Protein AF-A0A0G1CFC8-F1 (afdb_monomer_lite)

Sequence (149 aa):
MGTLTRYTQVHLSTMSNRHLSRSIVLQTLFEWDTNHEDGNGDSDAPDVILTRNIEEFATDTKDKPFMKRLLDGVITKQSDLDAVISKAAPEWPIDKIARVDRNILRLGLYELLFSELLVAYTKSLVNPGRMKYLQRAKKPAHSLSYRMS

Radius of gyration: 21.56 Å; chains: 1; bounding box: 64×56×40 Å

pLDDT: mean 76.16, std 20.79, range [36.19, 97.12]

Foldseek 3Di:
DPPVVVVVVVVVVVVVLVVVLVVLLLVLQLQQVVCVVVVPPPRDDSVVSSVVSCVVRPVPDPCVVVSVCLNCQLVVCVVVQLVVVCVVPVVQHLVNPDSSVSSVSSSVVSCVVPPPVVVVVVVCVVPVVCPVPVVVVPDPPPDDDPDDD

Structure (mmCIF, N/CA/C/O backbone):
data_AF-A0A0G1CFC8-F1
#
_entry.id   AF-A0A0G1CFC8-F1
#
loop_
_atom_site.group_PDB
_atom_site.id
_atom_site.type_symbol
_atom_site.label_atom_id
_atom_site.label_alt_id
_atom_site.label_comp_id
_atom_site.label_asym_id
_atom_site.label_entity_id
_atom_site.label_seq_id
_atom_site.pdbx_PDB_ins_code
_atom_site.Cartn_x
_atom_site.Cartn_y
_atom_site.Cartn_z
_atom_site.occupancy
_atom_site.B_iso_or_equiv
_atom_site.auth_seq_id
_atom_site.auth_comp_id
_atom_site.auth_asym_id
_atom_site.auth_atom_id
_atom_site.pdbx_PDB_model_num
ATOM 1 N N . MET A 1 1 ? -29.047 30.808 9.204 1.00 44.75 1 MET A N 1
ATOM 2 C CA . MET A 1 1 ? -27.653 31.044 8.761 1.00 44.75 1 MET A CA 1
ATOM 3 C C . MET A 1 1 ? -26.698 30.086 9.495 1.00 44.75 1 MET A C 1
ATOM 5 O O . MET A 1 1 ? -25.817 30.531 10.208 1.00 44.75 1 MET A O 1
ATOM 9 N N . GLY A 1 2 ? -26.911 28.763 9.391 1.00 49.00 2 GLY A N 1
ATOM 10 C CA . GLY A 1 2 ? -26.202 27.762 10.223 1.00 49.00 2 GLY A CA 1
ATOM 11 C C . GLY A 1 2 ? -26.036 26.370 9.595 1.00 49.00 2 GLY A C 1
ATOM 12 O O . GLY A 1 2 ? -25.546 25.451 10.242 1.00 49.00 2 GLY A O 1
ATOM 13 N N . THR A 1 3 ? -26.433 26.194 8.334 1.00 39.28 3 THR A N 1
ATOM 14 C CA . THR A 1 3 ? -26.341 24.918 7.602 1.00 39.28 3 THR A CA 1
ATOM 15 C C . THR A 1 3 ? -25.088 24.816 6.731 1.00 39.28 3 THR A C 1
ATOM 17 O O . THR A 1 3 ? -24.583 23.716 6.528 1.00 39.28 3 THR A O 1
ATOM 20 N N . LEU A 1 4 ? -24.532 25.946 6.278 1.00 37.28 4 LEU A N 1
ATOM 21 C CA . LEU A 1 4 ? -23.327 25.965 5.438 1.00 37.28 4 LEU A CA 1
ATOM 22 C C . LEU A 1 4 ? -22.055 25.598 6.218 1.00 37.28 4 LEU A C 1
ATOM 24 O O . LEU A 1 4 ? -21.170 24.963 5.658 1.00 37.28 4 LEU A O 1
ATOM 28 N N . THR A 1 5 ? -21.993 25.910 7.516 1.00 46.16 5 THR A N 1
ATOM 29 C CA . THR A 1 5 ? -20.820 25.632 8.361 1.00 46.16 5 THR A CA 1
ATOM 30 C C . THR A 1 5 ? -20.666 24.145 8.687 1.00 46.16 5 THR A C 1
ATOM 32 O O . THR A 1 5 ? -19.553 23.633 8.715 1.00 46.16 5 THR A O 1
ATOM 35 N N . ARG A 1 6 ? -21.769 23.407 8.883 1.00 46.12 6 ARG A N 1
ATOM 36 C CA . ARG A 1 6 ? -21.695 21.967 9.195 1.00 46.12 6 ARG A CA 1
ATOM 37 C C . ARG A 1 6 ? -21.265 21.126 7.992 1.00 46.12 6 ARG A C 1
ATOM 39 O O . ARG A 1 6 ? -20.549 20.148 8.170 1.00 46.12 6 ARG A O 1
ATOM 46 N N . TYR A 1 7 ? -21.671 21.502 6.779 1.00 46.22 7 TYR A N 1
ATOM 47 C CA . TYR A 1 7 ? -21.357 20.731 5.572 1.00 46.22 7 TYR A CA 1
ATOM 48 C C . TYR A 1 7 ? -19.874 20.834 5.194 1.00 46.22 7 TYR A C 1
ATOM 50 O O . TYR A 1 7 ? -19.227 19.826 4.914 1.00 46.22 7 TYR A O 1
ATOM 58 N N . THR A 1 8 ? -19.309 22.042 5.252 1.00 51.81 8 THR A N 1
ATOM 59 C CA . THR A 1 8 ? -17.877 22.258 5.020 1.00 51.81 8 THR A CA 1
ATOM 60 C C . THR A 1 8 ? -17.028 21.623 6.117 1.00 51.81 8 THR A C 1
ATOM 62 O O . THR A 1 8 ? -16.029 20.990 5.797 1.00 51.81 8 THR A O 1
ATOM 65 N N . GLN A 1 9 ? -17.447 21.689 7.385 1.00 43.41 9 GLN A N 1
ATOM 66 C CA . GLN A 1 9 ? -16.715 21.096 8.509 1.00 43.41 9 GLN A CA 1
ATOM 67 C C . GLN A 1 9 ? -16.682 19.553 8.471 1.00 43.41 9 GLN A C 1
ATOM 69 O O . GLN A 1 9 ? -15.635 18.957 8.731 1.00 43.41 9 GLN A O 1
ATOM 74 N N . VAL A 1 10 ? -17.781 18.887 8.090 1.00 51.62 10 VAL A N 1
ATOM 75 C CA . VAL A 1 10 ? -17.817 17.419 7.902 1.00 51.62 10 VAL A CA 1
ATOM 76 C C . VAL A 1 10 ? -16.978 16.990 6.692 1.00 51.62 10 VAL A C 1
ATOM 78 O O . VAL A 1 10 ? -16.244 16.007 6.757 1.00 51.62 10 VAL A O 1
ATOM 81 N N . HIS A 1 11 ? -17.021 17.739 5.589 1.00 44.97 11 HIS A N 1
ATOM 82 C CA . HIS A 1 11 ? -16.242 17.400 4.397 1.00 44.97 11 HIS A CA 1
ATOM 83 C C . HIS A 1 11 ? -14.730 17.615 4.607 1.00 44.97 11 HIS A C 1
ATOM 85 O O . HIS A 1 11 ? -13.938 16.756 4.222 1.00 44.97 11 HIS A O 1
ATOM 91 N N . LEU A 1 12 ? -14.317 18.698 5.283 1.00 42.19 12 LEU A N 1
ATOM 92 C CA . LEU A 1 12 ? -12.907 18.948 5.619 1.00 42.19 12 LEU A CA 1
ATOM 93 C C . LEU A 1 12 ? -12.343 17.897 6.585 1.00 42.19 12 LEU A C 1
ATOM 95 O O . LEU A 1 12 ? -11.239 17.412 6.362 1.00 42.19 12 LEU A O 1
ATOM 99 N N . SER A 1 13 ? -13.110 17.511 7.613 1.00 48.59 13 SER A N 1
ATOM 100 C CA . SER A 1 13 ? -12.714 16.448 8.554 1.00 48.59 13 SER A CA 1
ATOM 101 C C . SER A 1 13 ? -12.629 15.075 7.884 1.00 48.59 13 SER A C 1
ATOM 103 O O . SER A 1 13 ? -11.756 14.281 8.217 1.00 48.59 13 SER A O 1
ATOM 105 N N . THR A 1 14 ? -13.471 14.809 6.882 1.00 51.66 14 THR A N 1
ATOM 106 C CA . THR A 1 14 ? -13.381 13.580 6.081 1.00 51.66 14 THR A CA 1
ATOM 107 C C . THR A 1 14 ? -12.152 13.598 5.161 1.00 51.66 14 THR A C 1
ATOM 109 O O . THR A 1 14 ? -11.499 12.573 5.001 1.00 51.66 14 THR A O 1
ATOM 112 N N . MET A 1 15 ? -11.784 14.741 4.567 1.00 46.25 15 MET A N 1
ATOM 113 C CA . MET A 1 15 ? -10.602 14.834 3.693 1.00 46.25 15 MET A CA 1
ATOM 114 C C . MET A 1 15 ? -9.271 14.802 4.462 1.00 46.25 15 MET A C 1
ATOM 116 O O . MET A 1 15 ? -8.340 14.134 4.009 1.00 46.25 15 MET A O 1
ATOM 120 N N . SER A 1 16 ? -9.177 15.453 5.630 1.00 58.16 16 SER A N 1
ATOM 121 C CA . SER A 1 16 ? -7.966 15.425 6.467 1.00 58.16 16 SER A CA 1
ATOM 122 C C . SER A 1 16 ? -7.695 14.033 7.048 1.00 58.16 16 SER A C 1
ATOM 124 O O . SER A 1 16 ? -6.553 13.575 7.041 1.00 58.16 16 SER A O 1
ATOM 126 N N . ASN A 1 17 ? -8.745 13.310 7.451 1.00 76.81 17 ASN A N 1
ATOM 127 C CA . ASN A 1 17 ? -8.616 11.961 8.005 1.00 76.81 17 ASN A CA 1
ATOM 128 C C . ASN A 1 17 ? -8.261 10.917 6.926 1.00 76.81 17 ASN A C 1
ATOM 130 O O . ASN A 1 17 ? -7.499 9.983 7.169 1.00 76.81 17 ASN A O 1
ATOM 134 N N . ARG A 1 18 ? -8.708 11.125 5.678 1.00 85.75 18 ARG A N 1
ATOM 135 C CA . ARG A 1 18 ? -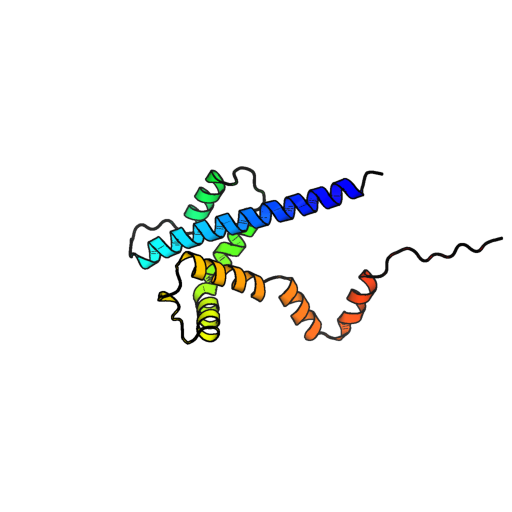8.371 10.259 4.533 1.00 85.75 18 ARG A CA 1
ATOM 136 C C . ARG A 1 18 ? -6.944 10.446 4.023 1.00 85.75 18 ARG A C 1
ATOM 138 O O . ARG A 1 18 ? -6.379 9.493 3.493 1.00 85.75 18 ARG A O 1
ATOM 145 N N . HIS A 1 19 ? -6.371 11.643 4.141 1.00 87.94 19 HIS A N 1
ATOM 146 C CA . HIS A 1 19 ? -4.949 11.845 3.854 1.00 87.94 19 HIS A CA 1
ATOM 147 C C . HIS A 1 19 ? -4.094 11.092 4.880 1.00 87.94 19 HIS A C 1
ATOM 149 O O . HIS A 1 19 ? -3.287 10.253 4.491 1.00 87.94 19 HIS A O 1
ATOM 155 N N . LEU A 1 20 ? -4.351 11.304 6.178 1.00 90.44 20 LEU A N 1
ATOM 156 C CA . LEU A 1 20 ? -3.671 10.583 7.260 1.00 90.44 20 LEU A CA 1
ATOM 157 C C . LEU A 1 20 ? -3.826 9.061 7.123 1.00 90.44 20 LEU A C 1
ATOM 159 O O . LEU A 1 20 ? -2.848 8.329 7.222 1.00 90.44 20 LEU A O 1
ATOM 163 N N . SER A 1 21 ? -5.033 8.589 6.803 1.00 92.88 21 SER A N 1
ATOM 164 C CA . SER A 1 21 ? -5.297 7.170 6.546 1.00 92.88 21 SER A CA 1
ATOM 165 C C . SER A 1 21 ? -4.386 6.586 5.461 1.00 92.88 21 SER A C 1
ATOM 167 O O . SER A 1 21 ? -3.881 5.479 5.613 1.00 92.88 21 SER A O 1
ATOM 169 N N . ARG A 1 22 ? -4.159 7.318 4.360 1.00 94.69 22 ARG A N 1
ATOM 170 C CA . ARG A 1 22 ? -3.253 6.871 3.289 1.00 94.69 22 ARG A CA 1
ATOM 171 C C . ARG A 1 22 ? -1.805 6.859 3.752 1.00 94.69 22 ARG A C 1
ATOM 173 O O . ARG A 1 22 ? -1.103 5.905 3.447 1.00 94.69 22 ARG A O 1
ATOM 180 N N . SER A 1 23 ? -1.378 7.866 4.513 1.00 95.25 23 SER A N 1
ATOM 181 C CA . SER A 1 23 ? -0.036 7.898 5.103 1.00 95.25 23 SER A CA 1
ATOM 182 C C . SER A 1 23 ? 0.216 6.685 6.005 1.00 95.25 23 SER A C 1
ATOM 184 O O . SER A 1 23 ? 1.246 6.034 5.865 1.00 95.25 23 SER A O 1
ATOM 186 N N . ILE A 1 24 ? -0.753 6.316 6.850 1.00 95.69 24 ILE A N 1
ATOM 187 C CA . ILE A 1 24 ? -0.663 5.138 7.729 1.00 95.69 24 ILE A CA 1
ATOM 188 C C . ILE A 1 24 ? -0.602 3.835 6.920 1.00 95.69 24 ILE A C 1
ATOM 190 O O . ILE A 1 24 ? 0.200 2.951 7.223 1.00 95.69 24 ILE A O 1
ATOM 194 N N . VAL A 1 25 ? -1.412 3.709 5.864 1.00 96.88 25 VAL A N 1
ATOM 195 C CA . VAL A 1 25 ? -1.365 2.533 4.977 1.00 96.88 25 VAL A CA 1
ATOM 196 C C . VAL A 1 25 ? -0.025 2.451 4.241 1.00 96.88 25 VAL A C 1
ATOM 198 O O . VAL A 1 25 ? 0.532 1.364 4.144 1.00 96.88 25 VAL A O 1
ATOM 201 N N . LEU A 1 26 ? 0.533 3.572 3.776 1.00 97.12 26 LEU A N 1
ATOM 202 C CA . LEU A 1 26 ? 1.854 3.598 3.136 1.00 97.12 26 LEU A CA 1
ATOM 203 C C . LEU A 1 26 ? 2.974 3.185 4.096 1.00 97.12 26 LEU A C 1
ATOM 205 O O . LEU A 1 26 ? 3.835 2.403 3.703 1.00 97.12 26 LEU A O 1
ATOM 209 N N . GLN A 1 27 ? 2.945 3.658 5.344 1.00 95.69 27 GLN A N 1
ATOM 210 C CA . GLN A 1 27 ? 3.902 3.246 6.375 1.00 95.69 27 GLN A CA 1
ATOM 211 C C . GLN A 1 27 ? 3.800 1.743 6.661 1.00 95.69 27 GLN A C 1
ATOM 213 O O . GLN A 1 27 ? 4.811 1.047 6.698 1.00 95.69 27 GLN A O 1
ATOM 218 N N . THR A 1 28 ? 2.571 1.237 6.767 1.00 96.44 28 THR A N 1
ATOM 219 C CA . THR A 1 28 ? 2.291 -0.192 6.957 1.00 96.44 28 THR A CA 1
ATOM 220 C C . THR A 1 28 ? 2.824 -1.032 5.796 1.00 96.44 28 THR A C 1
ATOM 222 O O . THR A 1 28 ? 3.498 -2.032 6.021 1.00 96.44 28 THR A O 1
ATOM 225 N N . LEU A 1 29 ? 2.562 -0.615 4.552 1.00 96.00 29 LEU A N 1
ATOM 226 C CA . LEU A 1 29 ? 3.057 -1.297 3.356 1.00 96.00 29 LEU A CA 1
ATOM 227 C C . LEU A 1 29 ? 4.584 -1.2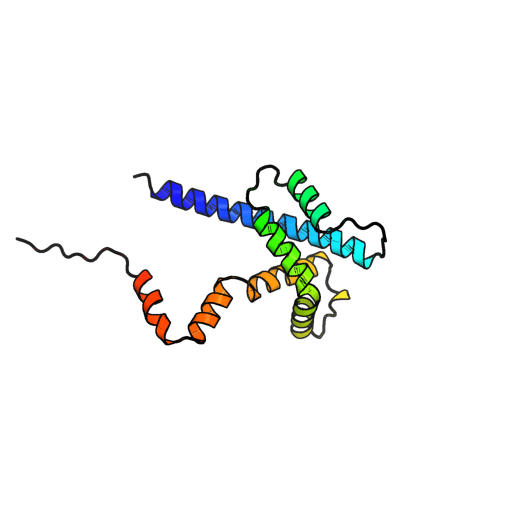80 3.292 1.00 96.00 29 LEU A C 1
ATOM 229 O O . LEU A 1 29 ? 5.175 -2.300 2.976 1.00 96.00 29 LEU A O 1
ATOM 233 N N . PHE A 1 30 ? 5.233 -0.156 3.601 1.00 94.88 30 PHE A N 1
ATOM 234 C CA . PHE A 1 30 ? 6.693 -0.056 3.580 1.00 94.88 30 PHE A CA 1
ATOM 235 C C . PHE A 1 30 ? 7.368 -1.012 4.570 1.00 94.88 30 PHE A C 1
ATOM 237 O O . PHE A 1 30 ? 8.340 -1.679 4.213 1.00 94.88 30 PHE A O 1
ATOM 244 N N . GLU A 1 31 ? 6.852 -1.084 5.795 1.00 93.50 31 GLU A N 1
ATOM 245 C CA . GLU A 1 31 ? 7.367 -1.989 6.821 1.00 93.50 31 GLU A CA 1
ATOM 246 C C . GLU A 1 31 ? 7.149 -3.456 6.437 1.00 93.50 31 GLU A C 1
ATOM 248 O O . GLU A 1 31 ? 8.076 -4.263 6.501 1.00 93.50 31 GLU A O 1
ATOM 253 N N . TRP A 1 32 ? 5.948 -3.785 5.955 1.00 92.62 32 TRP A N 1
ATOM 254 C CA . TRP A 1 32 ? 5.615 -5.128 5.489 1.00 92.62 32 TRP A CA 1
ATOM 255 C C . TRP A 1 32 ? 6.508 -5.578 4.320 1.00 92.62 32 TRP A C 1
ATOM 257 O O . TRP A 1 32 ? 7.110 -6.650 4.391 1.00 92.62 32 TRP A O 1
ATOM 267 N N . ASP A 1 33 ? 6.649 -4.742 3.286 1.00 89.06 33 ASP A N 1
ATOM 268 C CA . ASP A 1 33 ? 7.435 -5.019 2.069 1.00 89.06 33 ASP A CA 1
ATOM 269 C C . ASP A 1 33 ? 8.934 -5.157 2.409 1.00 89.06 33 ASP A C 1
ATOM 271 O O . ASP A 1 33 ? 9.625 -6.009 1.858 1.00 89.06 33 ASP A O 1
ATOM 275 N N . THR A 1 34 ? 9.424 -4.380 3.384 1.00 86.81 34 THR A N 1
ATOM 276 C CA . THR A 1 34 ? 10.800 -4.490 3.897 1.00 86.81 34 THR A CA 1
ATOM 277 C C . THR A 1 34 ? 11.053 -5.841 4.553 1.00 86.81 34 THR A C 1
ATOM 279 O O . THR A 1 34 ? 12.008 -6.527 4.199 1.00 86.81 34 THR A O 1
ATOM 282 N N . ASN A 1 35 ? 10.162 -6.268 5.447 1.00 82.12 35 ASN A N 1
ATOM 283 C CA . ASN A 1 35 ? 10.322 -7.539 6.147 1.00 82.12 35 ASN A CA 1
ATOM 284 C C . ASN A 1 35 ? 10.202 -8.754 5.205 1.00 82.12 35 ASN A C 1
ATOM 286 O O . ASN A 1 35 ? 10.872 -9.762 5.427 1.00 82.12 35 ASN A O 1
ATOM 290 N N . HIS A 1 36 ? 9.381 -8.652 4.150 1.00 76.19 36 HIS A N 1
ATOM 291 C CA . HIS A 1 36 ? 9.191 -9.720 3.160 1.00 76.19 36 HIS A CA 1
ATOM 292 C C . HIS A 1 36 ? 10.385 -9.869 2.212 1.00 76.19 36 HIS A C 1
ATOM 294 O O . HIS A 1 36 ? 10.784 -10.993 1.911 1.00 76.19 36 HIS A O 1
ATOM 300 N N . GLU A 1 37 ? 10.966 -8.763 1.740 1.00 72.25 37 GLU A N 1
ATOM 301 C CA . GLU A 1 37 ? 12.125 -8.802 0.835 1.00 72.25 37 GLU A CA 1
ATOM 302 C C . GLU A 1 37 ? 13.417 -9.234 1.539 1.00 72.25 37 GLU A C 1
ATOM 304 O O . GLU A 1 37 ? 14.250 -9.902 0.928 1.00 72.25 37 GLU A O 1
ATOM 309 N N . ASP A 1 38 ? 13.574 -8.896 2.821 1.00 75.38 38 ASP A N 1
ATOM 310 C CA . ASP A 1 38 ? 14.803 -9.176 3.572 1.00 75.38 38 ASP A CA 1
ATOM 311 C C . ASP A 1 38 ? 14.847 -10.623 4.121 1.00 75.38 38 ASP A C 1
ATOM 313 O O . ASP A 1 38 ? 15.824 -11.027 4.752 1.00 75.38 38 ASP A O 1
ATOM 317 N N . GLY A 1 39 ? 13.808 -11.432 3.865 1.00 66.12 39 GLY A N 1
ATOM 318 C CA . GLY A 1 39 ? 13.757 -12.850 4.243 1.00 66.12 39 GLY A CA 1
ATOM 319 C C . GLY A 1 39 ? 13.661 -13.096 5.751 1.00 66.12 39 GLY A C 1
ATOM 320 O O . GLY A 1 39 ? 13.951 -14.203 6.213 1.00 66.12 39 GLY A O 1
ATOM 321 N N . ASN A 1 40 ? 13.258 -12.086 6.528 1.00 66.31 40 ASN A N 1
ATOM 322 C CA . ASN A 1 40 ? 13.037 -12.232 7.961 1.00 66.31 40 ASN A CA 1
ATOM 323 C C . ASN A 1 40 ? 11.794 -13.100 8.191 1.00 66.31 40 ASN A C 1
ATOM 325 O O . ASN A 1 40 ? 10.664 -12.652 8.025 1.00 66.31 40 ASN A O 1
ATOM 329 N N . GLY A 1 41 ? 12.008 -14.353 8.601 1.00 56.56 41 GLY A N 1
ATOM 330 C CA . GLY A 1 41 ? 10.946 -15.331 8.873 1.00 56.56 41 GLY A CA 1
ATOM 331 C C . GLY A 1 41 ? 10.038 -15.004 10.068 1.00 56.56 41 GLY A C 1
ATOM 332 O O . GLY A 1 41 ? 9.157 -15.800 10.374 1.00 56.56 41 GLY A O 1
ATOM 333 N N . ASP A 1 42 ? 10.249 -13.858 10.718 1.00 60.16 42 ASP A N 1
ATOM 334 C CA . ASP A 1 42 ? 9.525 -13.377 11.900 1.00 60.16 42 ASP A CA 1
ATOM 335 C C . ASP A 1 42 ? 8.866 -12.011 11.616 1.00 60.16 42 ASP A C 1
ATOM 337 O O . ASP A 1 42 ? 8.929 -11.068 12.401 1.00 60.16 42 ASP A O 1
ATOM 341 N N . SER A 1 43 ? 8.306 -11.858 10.412 1.00 72.31 43 SER A N 1
ATOM 342 C CA . SER A 1 43 ? 7.619 -10.633 10.008 1.00 72.31 43 SER A CA 1
ATOM 343 C C . SER A 1 43 ? 6.192 -10.609 10.552 1.00 72.31 43 SER A C 1
ATOM 345 O O . SER A 1 43 ? 5.397 -11.499 10.232 1.00 72.31 43 SER A O 1
ATOM 347 N N . ASP A 1 44 ? 5.841 -9.559 11.296 1.00 85.38 44 ASP A N 1
ATOM 348 C CA . ASP A 1 44 ? 4.459 -9.309 11.702 1.00 85.38 44 ASP A CA 1
ATOM 349 C C . ASP A 1 44 ? 3.512 -9.324 10.491 1.00 85.38 44 ASP A C 1
ATOM 351 O O . ASP A 1 44 ? 3.819 -8.815 9.406 1.00 85.38 44 ASP A O 1
ATOM 355 N N . ALA A 1 45 ? 2.319 -9.891 10.681 1.00 90.81 45 ALA A N 1
ATOM 356 C CA . ALA A 1 45 ? 1.285 -9.857 9.656 1.00 90.81 45 ALA A CA 1
ATOM 357 C C . ALA A 1 45 ? 0.893 -8.396 9.339 1.00 90.81 45 ALA A C 1
ATOM 359 O O . ALA A 1 45 ? 0.834 -7.568 10.253 1.00 90.81 45 ALA A O 1
ATOM 360 N N . PRO A 1 46 ? 0.541 -8.062 8.082 1.00 92.94 46 PRO A N 1
ATOM 361 C CA . PRO A 1 46 ? 0.206 -6.689 7.697 1.00 92.94 46 PRO A CA 1
ATOM 362 C C . PRO A 1 46 ? -0.902 -6.061 8.560 1.00 92.94 46 PRO A C 1
ATOM 364 O O . PRO A 1 46 ? -0.846 -4.874 8.869 1.00 92.94 46 PRO A O 1
ATOM 367 N N . ASP A 1 47 ? -1.878 -6.859 9.006 1.00 94.19 47 ASP A N 1
ATOM 368 C CA . ASP A 1 47 ? -2.949 -6.411 9.908 1.00 94.19 47 ASP A CA 1
ATOM 369 C C . ASP A 1 47 ? -2.440 -6.030 11.316 1.00 94.19 47 ASP A C 1
ATOM 371 O O . ASP A 1 47 ? -2.981 -5.114 11.947 1.00 94.19 47 ASP A O 1
ATOM 375 N N . VAL A 1 48 ? -1.389 -6.696 11.806 1.00 94.44 48 VAL A N 1
ATOM 376 C CA . VAL A 1 48 ? -0.738 -6.383 13.091 1.00 94.44 48 VAL A CA 1
ATOM 377 C C . VAL A 1 48 ? 0.014 -5.061 12.974 1.00 94.44 48 VAL A C 1
ATOM 379 O O . VAL A 1 48 ? -0.215 -4.154 13.777 1.00 94.44 48 VAL A O 1
ATOM 382 N N . ILE A 1 49 ? 0.817 -4.910 11.916 1.00 95.06 49 ILE A N 1
ATOM 383 C CA . ILE A 1 49 ? 1.541 -3.670 11.604 1.00 95.06 49 ILE A CA 1
ATOM 384 C C . ILE A 1 49 ? 0.557 -2.500 11.465 1.00 95.06 49 ILE A C 1
ATOM 386 O O . ILE A 1 49 ? 0.764 -1.431 12.043 1.00 95.06 49 ILE A O 1
ATOM 390 N N . LEU A 1 50 ? -0.557 -2.707 10.750 1.00 95.19 50 LEU A N 1
ATOM 391 C CA . LEU A 1 50 ? -1.593 -1.692 10.581 1.00 95.19 50 LEU A CA 1
ATOM 392 C C . LEU A 1 50 ? -2.185 -1.268 11.924 1.00 95.19 50 LEU A C 1
ATOM 394 O O . LEU A 1 50 ? -2.343 -0.076 12.178 1.00 95.19 50 LEU A O 1
ATOM 398 N N . THR A 1 51 ? -2.529 -2.237 12.774 1.00 94.56 51 THR A N 1
ATOM 399 C CA . THR A 1 51 ? -3.120 -1.962 14.088 1.00 94.56 51 THR A CA 1
ATOM 400 C C . THR A 1 51 ? -2.168 -1.129 14.938 1.00 94.56 51 THR A C 1
ATOM 402 O O . THR A 1 51 ? -2.582 -0.089 15.452 1.00 94.56 51 THR A O 1
ATOM 405 N N . ARG A 1 52 ? -0.887 -1.512 14.986 1.00 94.31 52 ARG A N 1
ATOM 406 C CA . ARG A 1 52 ? 0.153 -0.774 15.709 1.00 94.31 52 ARG A CA 1
ATOM 407 C C . ARG A 1 52 ? 0.316 0.655 15.181 1.00 94.31 52 ARG A C 1
ATOM 409 O O . ARG A 1 52 ? 0.287 1.599 15.963 1.00 94.31 52 ARG A O 1
ATOM 416 N N . ASN A 1 53 ? 0.400 0.839 13.862 1.00 94.44 53 ASN A N 1
ATOM 417 C CA . ASN A 1 53 ? 0.520 2.172 13.261 1.00 94.44 53 ASN A CA 1
ATOM 418 C C . ASN A 1 53 ? -0.731 3.043 13.511 1.00 94.44 53 ASN A C 1
ATOM 420 O O . ASN A 1 53 ? -0.627 4.255 13.696 1.00 94.44 53 ASN A O 1
ATOM 424 N N . ILE A 1 54 ? -1.932 2.457 13.551 1.00 93.06 54 ILE A N 1
ATOM 425 C CA . ILE A 1 54 ? -3.155 3.196 13.901 1.00 93.06 54 ILE A CA 1
ATOM 426 C C . ILE A 1 54 ? -3.133 3.632 15.370 1.00 93.06 54 ILE A C 1
ATOM 428 O O . ILE A 1 54 ? -3.533 4.755 15.673 1.00 93.06 54 ILE A O 1
ATOM 432 N N . GLU A 1 55 ? -2.692 2.766 16.278 1.00 91.50 55 GLU A N 1
ATOM 433 C CA . GLU A 1 55 ? -2.574 3.088 17.704 1.00 91.50 55 GLU A CA 1
ATOM 434 C C . GLU A 1 55 ? -1.517 4.159 17.977 1.00 91.50 55 GLU A C 1
ATOM 436 O O . GLU A 1 55 ? -1.684 4.959 18.890 1.00 91.50 55 GLU A O 1
ATOM 441 N N . GLU A 1 56 ? -0.466 4.231 17.167 1.00 89.88 56 GLU A N 1
ATOM 442 C CA . GLU A 1 56 ? 0.573 5.248 17.315 1.00 89.88 56 GLU A CA 1
ATOM 443 C C . GLU A 1 56 ? 0.134 6.619 16.772 1.00 89.88 56 GLU A C 1
ATOM 445 O O . GLU A 1 56 ? 0.335 7.644 17.426 1.00 89.88 56 GLU A O 1
ATOM 450 N N . PHE A 1 57 ? -0.511 6.656 15.599 1.00 86.38 57 PHE A N 1
ATOM 451 C CA . PHE A 1 57 ? -0.733 7.909 14.860 1.00 86.38 57 PHE A CA 1
ATOM 452 C C . PHE A 1 57 ? -2.201 8.350 14.743 1.00 86.38 57 PHE A C 1
ATOM 454 O O . PHE A 1 57 ? -2.465 9.478 14.321 1.00 86.38 57 PHE A O 1
ATOM 461 N N . ALA A 1 58 ? -3.174 7.494 15.077 1.00 81.56 58 ALA A N 1
ATOM 462 C CA . ALA A 1 58 ? -4.596 7.756 14.835 1.00 81.56 58 ALA A CA 1
ATOM 463 C C . ALA A 1 58 ? -5.545 7.079 15.847 1.00 81.56 58 ALA A C 1
ATOM 465 O O . ALA A 1 58 ? -6.567 6.499 15.468 1.00 81.56 58 ALA A O 1
ATOM 466 N N . THR A 1 59 ? -5.242 7.194 17.142 1.00 68.06 59 THR A N 1
ATOM 467 C CA . THR A 1 59 ? -5.963 6.545 18.259 1.00 68.06 59 THR A CA 1
ATOM 468 C C . THR A 1 59 ? -7.485 6.748 18.285 1.00 68.06 59 THR A C 1
ATOM 470 O O . THR A 1 59 ? -8.194 5.866 18.763 1.00 68.06 59 THR A O 1
ATOM 473 N N . ASP A 1 60 ? -8.008 7.846 17.726 1.00 68.56 60 ASP A N 1
ATOM 474 C CA . ASP A 1 60 ? -9.449 8.169 17.705 1.00 68.56 60 ASP A CA 1
ATOM 475 C C . ASP A 1 60 ? -10.070 8.162 16.289 1.00 68.56 60 ASP A C 1
ATOM 477 O O . ASP A 1 60 ? -11.097 8.789 16.016 1.00 68.56 60 ASP A O 1
ATOM 481 N N . THR A 1 61 ? -9.445 7.475 15.323 1.00 71.12 61 THR A N 1
ATOM 482 C CA . THR A 1 61 ? -9.971 7.465 13.951 1.00 71.12 61 THR A CA 1
ATOM 483 C C . THR A 1 61 ? -11.052 6.407 13.719 1.00 71.12 61 THR A C 1
ATOM 485 O O . THR A 1 61 ? -10.875 5.209 13.954 1.00 71.12 61 THR A O 1
ATOM 488 N N . LYS A 1 62 ? -12.175 6.841 13.134 1.00 77.06 62 LYS A N 1
ATOM 489 C CA . LYS A 1 62 ? -13.232 5.959 12.603 1.00 77.06 62 LYS A CA 1
ATOM 490 C C . LYS A 1 62 ? -12.880 5.354 11.238 1.00 77.06 62 LYS A C 1
ATOM 492 O O . LYS A 1 62 ? -13.668 4.591 10.684 1.00 77.06 62 LYS A O 1
ATOM 497 N N . ASP A 1 63 ? -11.700 5.661 10.700 1.00 83.94 63 ASP A N 1
ATOM 498 C CA . ASP A 1 63 ? -11.293 5.274 9.349 1.00 83.94 63 ASP A CA 1
ATOM 499 C C . ASP A 1 63 ? -10.576 3.916 9.262 1.00 83.94 63 ASP A C 1
ATOM 501 O O . ASP A 1 63 ? -10.114 3.538 8.184 1.00 83.94 63 ASP A O 1
ATOM 505 N N . LYS A 1 64 ? -10.554 3.123 10.346 1.00 89.44 64 LYS A N 1
ATOM 506 C CA . LYS A 1 64 ? -9.984 1.759 10.347 1.00 89.44 64 LYS A CA 1
ATOM 507 C C . LYS A 1 64 ? -10.487 0.879 9.188 1.00 89.44 64 LYS A C 1
ATOM 509 O O . LYS A 1 64 ? -9.649 0.306 8.494 1.00 89.44 64 LYS A O 1
ATOM 514 N N . PRO A 1 65 ? -11.801 0.816 8.878 1.00 90.75 65 PRO A N 1
ATOM 515 C CA . PRO A 1 65 ? -12.286 -0.003 7.763 1.00 90.75 65 PRO A CA 1
ATOM 516 C C . PRO A 1 65 ? -11.783 0.472 6.394 1.00 90.75 65 PRO A C 1
ATOM 518 O O . PRO A 1 65 ? -11.602 -0.329 5.481 1.00 90.75 65 PRO A O 1
ATOM 521 N N . PHE A 1 66 ? -11.562 1.779 6.235 1.00 90.19 66 PHE A N 1
ATOM 522 C CA . PHE A 1 66 ? -11.021 2.343 5.002 1.00 90.19 66 PHE A CA 1
ATOM 523 C C . PHE A 1 66 ? -9.550 1.979 4.827 1.00 90.19 66 PHE A C 1
ATOM 525 O O . PHE A 1 66 ? -9.178 1.498 3.761 1.00 90.19 66 PHE A O 1
ATOM 532 N N . MET A 1 67 ? -8.743 2.163 5.875 1.00 94.06 67 MET A N 1
ATOM 533 C CA . MET A 1 67 ? -7.328 1.792 5.862 1.00 94.06 67 MET A CA 1
ATOM 534 C C . MET A 1 67 ? -7.149 0.300 5.593 1.00 94.06 67 MET A C 1
ATOM 536 O O . MET A 1 67 ? -6.385 -0.063 4.704 1.00 94.06 67 MET A O 1
ATOM 540 N N . LYS A 1 68 ? -7.929 -0.555 6.270 1.00 94.94 68 LYS A N 1
ATOM 541 C CA . LYS A 1 68 ? -7.870 -2.003 6.051 1.00 94.94 68 LYS A CA 1
ATOM 542 C C . LYS A 1 68 ? -8.236 -2.383 4.617 1.00 94.94 68 LYS A C 1
ATOM 544 O O . LYS A 1 68 ? -7.523 -3.146 3.984 1.00 94.94 68 LYS A O 1
ATOM 549 N N . ARG A 1 69 ? -9.288 -1.782 4.049 1.00 94.81 69 ARG A N 1
ATOM 550 C CA . ARG A 1 69 ? -9.666 -2.021 2.645 1.00 94.81 69 ARG A CA 1
ATOM 551 C C . ARG A 1 69 ? -8.574 -1.607 1.654 1.00 94.81 69 ARG A C 1
ATOM 553 O O . ARG A 1 69 ? -8.435 -2.249 0.615 1.00 94.81 69 ARG A O 1
ATOM 560 N N . LEU A 1 70 ? -7.860 -0.512 1.923 1.00 95.62 70 LEU A N 1
ATOM 561 C CA . LEU A 1 70 ? -6.729 -0.097 1.091 1.00 95.62 70 LEU A CA 1
ATOM 562 C C . LEU A 1 70 ? -5.576 -1.096 1.202 1.00 95.62 70 LEU A C 1
ATOM 564 O O . LEU A 1 70 ? -5.086 -1.549 0.173 1.00 95.62 70 LEU A O 1
ATOM 568 N N . LEU A 1 71 ? -5.192 -1.466 2.426 1.00 97.06 71 LEU A N 1
ATOM 569 C CA . LEU A 1 71 ? -4.111 -2.415 2.686 1.00 97.06 71 LEU A CA 1
ATOM 570 C C . LEU A 1 71 ? -4.385 -3.780 2.041 1.00 97.06 71 LEU A C 1
ATOM 572 O O . LEU A 1 71 ? -3.613 -4.221 1.192 1.00 97.06 71 LEU A O 1
ATOM 576 N N . ASP A 1 72 ? -5.517 -4.400 2.385 1.00 96.31 72 ASP A N 1
ATOM 577 C CA . ASP A 1 72 ? -5.922 -5.715 1.874 1.00 96.31 72 ASP A CA 1
ATOM 578 C C . ASP A 1 72 ? -6.002 -5.700 0.346 1.00 96.31 72 ASP A C 1
ATOM 580 O O . ASP A 1 72 ? -5.583 -6.640 -0.328 1.00 96.31 72 ASP A O 1
ATOM 584 N N . GLY A 1 73 ? -6.535 -4.610 -0.207 1.00 96.06 73 GLY A N 1
ATOM 585 C CA . GLY A 1 73 ? -6.678 -4.413 -1.637 1.00 96.06 73 GLY A CA 1
ATOM 586 C C . GLY A 1 73 ? -5.350 -4.354 -2.376 1.00 96.06 73 GLY A C 1
ATOM 587 O O . GLY A 1 73 ? -5.183 -5.048 -3.377 1.00 96.06 73 GLY A O 1
ATOM 588 N N . VAL A 1 74 ? -4.402 -3.565 -1.868 1.00 96.81 74 VAL A N 1
ATOM 589 C CA . VAL A 1 74 ? -3.057 -3.456 -2.445 1.00 96.81 74 VAL A CA 1
ATOM 590 C C . VAL A 1 74 ? -2.325 -4.793 -2.371 1.00 96.81 74 VAL A C 1
ATOM 592 O O . VAL A 1 74 ? -1.809 -5.235 -3.392 1.00 96.81 74 VAL A O 1
ATOM 595 N N . ILE A 1 75 ? -2.335 -5.468 -1.216 1.00 95.00 75 ILE A N 1
ATOM 596 C CA . ILE A 1 75 ? -1.660 -6.765 -1.036 1.00 95.00 75 ILE A CA 1
ATOM 597 C C . ILE A 1 75 ? -2.279 -7.828 -1.952 1.00 95.00 75 ILE A C 1
ATOM 599 O O . ILE A 1 75 ? -1.579 -8.489 -2.713 1.00 95.00 75 ILE A O 1
ATOM 603 N N . THR A 1 76 ? -3.609 -7.950 -1.955 1.00 95.56 76 THR A N 1
ATOM 604 C CA . THR A 1 76 ? -4.318 -8.949 -2.776 1.00 95.56 76 THR A CA 1
ATOM 605 C C . THR A 1 76 ? -4.113 -8.717 -4.274 1.00 95.56 76 THR A C 1
ATOM 607 O O . THR A 1 76 ? -4.164 -9.660 -5.063 1.00 95.56 76 THR A O 1
ATOM 610 N N . LYS A 1 77 ? -3.920 -7.460 -4.691 1.00 95.31 77 LYS A N 1
ATOM 611 C CA . LYS A 1 77 ? -3.756 -7.068 -6.096 1.00 95.31 77 LYS A CA 1
ATOM 612 C C . LYS A 1 77 ? -2.319 -6.785 -6.501 1.00 95.31 77 LYS A C 1
ATOM 614 O O . LYS A 1 77 ? -2.109 -6.347 -7.626 1.00 95.31 77 LYS A O 1
ATOM 619 N N . GLN A 1 78 ? -1.343 -7.065 -5.646 1.00 94.56 78 GLN A N 1
ATOM 620 C CA . GLN A 1 78 ? 0.047 -6.674 -5.861 1.00 94.56 78 GLN A CA 1
ATOM 621 C C . GLN A 1 78 ? 0.582 -7.106 -7.232 1.00 94.56 78 GLN A C 1
ATOM 623 O O . GLN A 1 78 ? 1.093 -6.267 -7.964 1.00 94.56 78 GLN A O 1
ATOM 628 N N . SER A 1 79 ? 0.379 -8.364 -7.635 1.00 94.44 79 SER A N 1
ATOM 629 C CA . SER A 1 79 ? 0.833 -8.860 -8.944 1.00 94.44 79 SER A CA 1
ATOM 630 C C . SER A 1 79 ? 0.180 -8.135 -10.126 1.00 94.44 79 SER A C 1
ATOM 632 O O . SER A 1 79 ? 0.854 -7.813 -11.103 1.00 94.44 79 SER A O 1
ATOM 634 N N . ASP A 1 80 ? -1.124 -7.852 -10.036 1.00 94.38 80 ASP A N 1
ATOM 635 C CA . ASP A 1 80 ? -1.871 -7.117 -11.064 1.00 94.38 80 ASP A CA 1
ATOM 636 C C . ASP A 1 80 ? -1.362 -5.666 -11.166 1.00 94.38 80 ASP A C 1
ATOM 638 O O . ASP A 1 80 ? -1.180 -5.135 -12.263 1.00 94.38 80 ASP A O 1
ATOM 642 N N . LEU A 1 81 ? -1.119 -5.023 -10.018 1.00 95.88 81 LEU A N 1
ATOM 643 C CA . LEU A 1 81 ? -0.622 -3.648 -9.932 1.00 95.88 81 LEU A CA 1
ATOM 644 C C . LEU A 1 81 ? 0.807 -3.544 -10.478 1.00 95.88 81 LEU A C 1
ATOM 646 O O . LEU A 1 81 ? 1.094 -2.661 -11.287 1.00 95.88 81 LEU A O 1
ATOM 650 N N . ASP A 1 82 ? 1.673 -4.476 -10.092 1.00 95.50 82 ASP A N 1
ATOM 651 C CA . ASP A 1 82 ? 3.067 -4.542 -10.522 1.00 95.50 82 ASP A CA 1
ATOM 652 C C . ASP A 1 82 ? 3.168 -4.740 -12.039 1.00 95.50 82 ASP A C 1
ATOM 654 O O . ASP A 1 82 ? 3.939 -4.046 -12.700 1.00 95.50 82 ASP A O 1
ATOM 658 N N . ALA A 1 83 ? 2.313 -5.584 -12.626 1.00 94.88 83 ALA A N 1
ATOM 659 C CA . ALA A 1 83 ? 2.248 -5.763 -14.076 1.00 94.88 83 ALA A CA 1
ATOM 660 C C . ALA A 1 83 ? 1.877 -4.466 -14.821 1.00 94.88 83 ALA A C 1
ATOM 662 O O . ALA A 1 83 ? 2.428 -4.171 -15.886 1.00 94.88 83 ALA A O 1
ATOM 663 N N . VAL A 1 84 ? 0.958 -3.667 -14.269 1.00 94.56 84 VAL A N 1
ATOM 664 C CA . VAL A 1 84 ? 0.592 -2.364 -14.847 1.00 94.56 84 VAL A CA 1
ATOM 665 C C . VAL A 1 84 ? 1.740 -1.362 -14.713 1.00 94.56 84 VAL A C 1
ATOM 667 O O . VAL A 1 84 ? 2.028 -0.658 -15.682 1.00 94.56 84 VAL A O 1
ATOM 670 N N . ILE A 1 85 ? 2.419 -1.323 -13.562 1.00 94.81 85 ILE A N 1
ATOM 671 C CA . ILE A 1 85 ? 3.590 -0.460 -13.336 1.00 94.81 85 ILE A CA 1
ATOM 672 C C . ILE A 1 85 ? 4.704 -0.812 -14.331 1.00 94.81 85 ILE A C 1
ATOM 674 O O . ILE A 1 85 ? 5.186 0.071 -15.039 1.00 94.81 85 ILE A O 1
ATOM 678 N N . SER A 1 86 ? 5.054 -2.095 -14.469 1.00 94.75 86 SER A N 1
ATOM 679 C CA . SER A 1 86 ? 6.087 -2.551 -15.409 1.00 94.75 86 SER A CA 1
ATOM 680 C C . SER A 1 86 ? 5.736 -2.254 -16.865 1.00 94.75 86 SER A C 1
ATOM 682 O O . SER A 1 86 ? 6.607 -1.895 -17.651 1.00 94.75 86 SER A O 1
ATOM 684 N N . LYS A 1 87 ? 4.455 -2.348 -17.245 1.00 93.62 87 LYS A N 1
ATOM 685 C CA . LYS A 1 87 ? 4.012 -1.977 -18.596 1.00 93.62 87 LYS A CA 1
ATOM 686 C C . LYS A 1 87 ? 4.127 -0.472 -18.854 1.00 93.62 87 LYS A C 1
ATOM 688 O O . LYS A 1 87 ? 4.388 -0.071 -19.986 1.00 93.62 87 LYS A O 1
ATOM 693 N N . ALA A 1 88 ? 3.891 0.353 -17.836 1.00 91.38 88 ALA A N 1
ATOM 694 C CA . ALA A 1 88 ? 3.990 1.806 -17.943 1.00 91.38 88 ALA A CA 1
ATOM 695 C C . ALA A 1 88 ? 5.446 2.301 -17.962 1.00 91.38 88 ALA A C 1
ATOM 697 O O . ALA A 1 88 ? 5.726 3.322 -18.588 1.00 91.38 88 ALA A O 1
ATOM 698 N N . ALA A 1 89 ? 6.362 1.578 -17.312 1.00 90.31 89 ALA A N 1
ATOM 699 C CA . ALA A 1 89 ? 7.782 1.910 -17.230 1.00 90.31 89 ALA A CA 1
ATOM 700 C C . ALA A 1 89 ? 8.669 0.699 -17.600 1.00 90.31 89 ALA A C 1
ATOM 702 O O . ALA A 1 89 ? 9.328 0.131 -16.731 1.00 90.31 89 ALA A O 1
ATOM 703 N N . PRO A 1 90 ? 8.722 0.297 -18.885 1.00 88.44 90 PRO A N 1
ATOM 704 C CA . PRO A 1 90 ? 9.456 -0.901 -19.312 1.00 88.44 90 PRO A CA 1
ATOM 705 C C . PRO A 1 90 ? 10.972 -0.802 -19.086 1.00 88.44 90 PRO A C 1
ATOM 707 O O . PRO A 1 90 ? 11.619 -1.804 -18.798 1.00 88.44 90 PRO A O 1
ATOM 710 N N . GLU A 1 91 ? 11.530 0.409 -19.161 1.00 91.75 91 GLU A N 1
ATOM 711 C CA . GLU A 1 91 ? 12.959 0.675 -18.938 1.00 91.75 91 GLU A CA 1
ATOM 712 C C . GLU A 1 91 ? 13.334 0.748 -17.445 1.00 91.75 91 GLU A C 1
ATOM 714 O O . GLU A 1 91 ? 14.514 0.849 -17.108 1.00 91.75 91 GLU A O 1
ATOM 719 N N . TRP A 1 92 ? 12.350 0.712 -16.536 1.00 90.81 92 TRP A N 1
ATOM 720 C CA . TRP A 1 92 ? 12.573 0.809 -15.095 1.00 90.81 92 TRP A CA 1
ATOM 721 C C . TRP A 1 92 ? 11.993 -0.411 -14.364 1.00 90.81 92 TRP A C 1
ATOM 723 O O . TRP A 1 92 ? 10.820 -0.410 -13.978 1.00 90.81 92 TRP A O 1
ATOM 733 N N . PRO A 1 93 ? 12.807 -1.464 -14.160 1.00 89.44 93 PRO A N 1
ATOM 734 C CA . PRO A 1 93 ? 12.402 -2.656 -13.426 1.00 89.44 93 PRO A CA 1
ATOM 735 C C . PRO A 1 93 ? 11.845 -2.320 -12.040 1.00 89.44 93 PRO A C 1
ATOM 737 O O . PRO A 1 93 ? 12.315 -1.401 -11.365 1.00 89.44 93 PRO A O 1
ATOM 740 N N . ILE A 1 94 ? 10.833 -3.069 -11.608 1.00 90.12 94 ILE A N 1
ATOM 741 C CA . ILE A 1 94 ? 10.080 -2.754 -10.389 1.00 90.12 94 ILE A CA 1
ATOM 742 C C . ILE A 1 94 ? 10.918 -2.892 -9.108 1.00 90.12 94 ILE A C 1
ATOM 744 O O . ILE A 1 94 ? 10.717 -2.158 -8.140 1.00 90.12 94 ILE A O 1
ATOM 748 N N . ASP A 1 95 ? 11.898 -3.791 -9.128 1.00 88.75 95 ASP A N 1
ATOM 749 C CA . ASP A 1 95 ? 12.908 -4.006 -8.092 1.00 88.75 95 ASP A CA 1
ATOM 750 C C . ASP A 1 95 ? 13.876 -2.820 -7.956 1.00 88.75 95 ASP A C 1
ATOM 752 O O . ASP A 1 95 ? 14.468 -2.627 -6.898 1.00 88.75 95 ASP A O 1
ATOM 756 N N . LYS A 1 96 ? 13.994 -1.977 -8.991 1.00 90.62 96 LYS A N 1
ATOM 757 C CA . LYS A 1 96 ? 14.808 -0.751 -8.961 1.00 90.62 96 LYS A CA 1
ATOM 758 C C . LYS A 1 96 ? 14.039 0.486 -8.508 1.00 90.62 96 LYS A C 1
ATOM 760 O O . LYS A 1 96 ? 14.637 1.548 -8.343 1.00 90.62 96 LYS A O 1
ATOM 765 N N . ILE A 1 97 ? 12.719 0.400 -8.352 1.00 92.62 97 ILE A N 1
ATOM 766 C CA . ILE A 1 97 ? 11.921 1.487 -7.775 1.00 92.62 97 ILE A CA 1
ATOM 767 C C . ILE A 1 97 ? 12.130 1.462 -6.262 1.00 92.62 97 ILE A C 1
ATOM 769 O O . ILE A 1 97 ? 11.997 0.410 -5.637 1.00 92.62 97 ILE A O 1
ATOM 773 N N . ALA A 1 98 ? 12.428 2.618 -5.664 1.00 93.38 98 ALA A N 1
ATOM 774 C CA . ALA A 1 98 ? 12.534 2.725 -4.214 1.00 93.38 98 ALA A CA 1
ATOM 775 C C . ALA A 1 98 ? 11.252 2.192 -3.546 1.00 93.38 98 ALA A C 1
ATOM 777 O O . ALA A 1 98 ? 10.146 2.483 -4.003 1.00 93.38 98 ALA A O 1
ATOM 778 N N . ARG A 1 99 ? 11.391 1.429 -2.452 1.00 92.19 99 ARG A N 1
ATOM 779 C CA . ARG A 1 99 ? 10.270 0.746 -1.770 1.00 92.19 99 ARG A CA 1
ATOM 780 C C . ARG A 1 99 ? 9.087 1.682 -1.492 1.00 92.19 99 ARG A C 1
ATOM 782 O O . ARG A 1 99 ? 7.936 1.333 -1.744 1.00 92.19 99 ARG A O 1
ATOM 789 N N . VAL A 1 100 ? 9.380 2.897 -1.021 1.00 94.06 100 VAL A N 1
ATOM 790 C CA . VAL A 1 100 ? 8.368 3.931 -0.754 1.00 94.06 100 VAL A CA 1
ATOM 791 C C . VAL A 1 100 ? 7.630 4.322 -2.036 1.00 94.06 100 VAL A C 1
ATOM 793 O O . VAL A 1 100 ? 6.403 4.248 -2.072 1.00 94.06 100 VAL A O 1
ATOM 796 N N . ASP A 1 101 ? 8.354 4.670 -3.102 1.00 95.25 101 ASP A N 1
ATOM 797 C CA . ASP A 1 101 ? 7.765 5.087 -4.381 1.00 95.25 101 ASP A CA 1
ATOM 798 C C . ASP A 1 101 ? 6.941 3.965 -5.017 1.00 95.25 101 ASP A C 1
ATOM 800 O O . ASP A 1 101 ? 5.830 4.193 -5.496 1.00 95.25 101 ASP A O 1
ATOM 804 N N . ARG A 1 102 ? 7.434 2.725 -4.956 1.00 95.12 102 ARG A N 1
ATOM 805 C CA . ARG A 1 102 ? 6.709 1.547 -5.439 1.00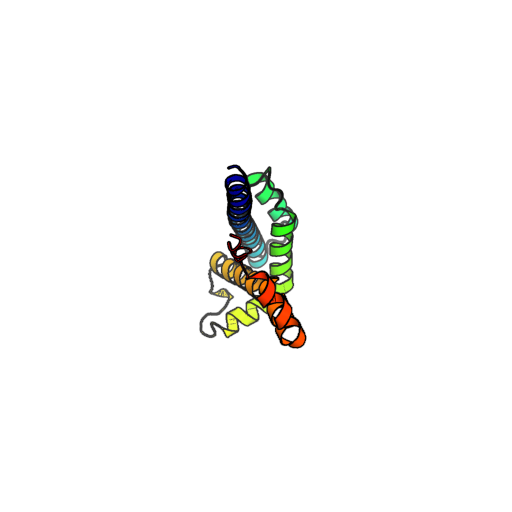 95.12 102 ARG A CA 1
ATOM 806 C C . ARG A 1 102 ? 5.387 1.367 -4.698 1.00 95.12 102 ARG A C 1
ATOM 808 O O . ARG A 1 102 ? 4.356 1.146 -5.332 1.00 95.12 102 ARG A O 1
ATOM 815 N N . ASN A 1 103 ? 5.385 1.514 -3.375 1.00 96.88 103 ASN A N 1
ATOM 816 C CA . ASN A 1 103 ? 4.165 1.413 -2.575 1.00 96.88 103 ASN A CA 1
ATOM 817 C C . ASN A 1 103 ? 3.204 2.590 -2.811 1.00 96.88 103 ASN A C 1
ATOM 819 O O . ASN A 1 103 ? 1.991 2.378 -2.830 1.00 96.88 103 ASN A O 1
ATOM 823 N N . ILE A 1 104 ? 3.714 3.797 -3.090 1.00 97.00 104 ILE A N 1
ATOM 824 C CA . ILE A 1 104 ? 2.898 4.938 -3.540 1.00 97.00 104 ILE A CA 1
ATOM 825 C C . ILE A 1 104 ? 2.212 4.619 -4.873 1.00 97.00 104 ILE A C 1
ATOM 827 O O . ILE A 1 104 ? 1.003 4.824 -5.002 1.00 97.00 104 ILE A O 1
ATOM 831 N N . LEU A 1 105 ? 2.954 4.082 -5.848 1.00 96.38 105 LEU A N 1
ATOM 832 C CA . LEU A 1 105 ? 2.409 3.697 -7.152 1.00 96.38 105 LEU A CA 1
ATOM 833 C C . LEU A 1 105 ? 1.344 2.604 -7.014 1.00 96.38 105 LEU A C 1
ATOM 835 O O . LEU A 1 105 ? 0.257 2.743 -7.574 1.00 96.38 105 LEU A O 1
ATOM 839 N N . ARG A 1 106 ? 1.620 1.555 -6.231 1.00 97.12 106 ARG A N 1
ATOM 840 C CA . ARG A 1 106 ? 0.670 0.465 -5.956 1.00 97.12 106 ARG A CA 1
ATOM 841 C C . ARG A 1 106 ? -0.618 0.987 -5.318 1.00 97.12 106 ARG A C 1
ATOM 843 O O . ARG A 1 106 ? -1.705 0.684 -5.808 1.00 97.12 106 ARG A O 1
ATOM 850 N N . LEU A 1 107 ? -0.512 1.805 -4.267 1.00 97.12 107 LEU A N 1
ATOM 851 C CA . LEU A 1 107 ? -1.676 2.364 -3.577 1.00 97.12 107 LEU A CA 1
ATOM 852 C C . LEU A 1 107 ? -2.494 3.279 -4.495 1.00 97.12 107 LEU A C 1
ATOM 854 O O . LEU A 1 107 ? -3.710 3.118 -4.600 1.00 97.12 107 LEU A O 1
ATOM 858 N N . GLY A 1 108 ? -1.830 4.205 -5.190 1.00 95.31 108 GLY A N 1
ATOM 859 C CA . GLY A 1 108 ? -2.490 5.126 -6.112 1.00 95.31 108 GLY A CA 1
ATOM 860 C C . GLY A 1 108 ? -3.192 4.392 -7.253 1.00 95.31 108 GLY A C 1
ATOM 861 O O . GLY A 1 108 ? -4.339 4.699 -7.576 1.00 95.31 108 GLY A O 1
ATOM 862 N N . LEU A 1 109 ? -2.547 3.376 -7.827 1.00 95.19 109 LEU A N 1
ATOM 863 C CA . LEU A 1 109 ? -3.131 2.574 -8.894 1.00 95.19 109 LEU A CA 1
ATOM 864 C C . LEU A 1 109 ? -4.322 1.743 -8.402 1.00 95.19 109 LEU A C 1
ATOM 866 O O . LEU A 1 109 ? -5.346 1.694 -9.085 1.00 95.19 109 LEU A O 1
ATOM 870 N N . TYR A 1 110 ? -4.228 1.140 -7.214 1.00 95.75 110 TYR A N 1
ATOM 871 C CA . TYR A 1 110 ? -5.355 0.438 -6.605 1.00 95.75 110 TYR A CA 1
ATOM 872 C C . TYR A 1 110 ? -6.557 1.376 -6.429 1.00 95.75 110 TYR A C 1
ATOM 874 O O . TYR A 1 110 ? -7.674 1.052 -6.834 1.00 95.75 110 TYR A O 1
ATOM 882 N N . GLU A 1 111 ? -6.341 2.579 -5.900 1.00 92.25 111 GLU A N 1
ATOM 883 C CA . GLU A 1 111 ? -7.421 3.554 -5.765 1.00 92.25 111 GLU A CA 1
ATOM 884 C C . GLU A 1 111 ? -7.995 3.987 -7.119 1.00 92.25 111 GLU A C 1
ATOM 886 O O . GLU A 1 111 ? -9.212 4.098 -7.254 1.00 92.25 111 GLU A O 1
ATOM 891 N N . LEU A 1 112 ? -7.166 4.189 -8.145 1.00 89.69 112 LEU A N 1
ATOM 892 C CA . LEU A 1 112 ? -7.652 4.547 -9.479 1.00 89.69 112 LEU A CA 1
ATOM 893 C C . LEU A 1 112 ? -8.526 3.440 -10.078 1.00 89.69 112 LEU A C 1
ATOM 895 O O . LEU A 1 112 ? -9.645 3.716 -10.510 1.00 89.69 112 LEU A O 1
ATOM 899 N N . LEU A 1 113 ? -8.045 2.197 -10.068 1.00 86.94 113 LEU A N 1
ATOM 900 C CA . LEU A 1 113 ? -8.712 1.064 -10.713 1.00 86.94 113 LEU A CA 1
ATOM 901 C C . LEU A 1 113 ? -9.957 0.586 -9.956 1.00 86.94 113 LEU A C 1
ATOM 903 O O . LEU A 1 113 ? -10.917 0.134 -10.582 1.00 86.94 113 LEU A O 1
ATOM 907 N N . PHE A 1 114 ? -9.960 0.703 -8.627 1.00 82.50 114 PHE A N 1
ATOM 908 C CA . PHE A 1 114 ? -10.997 0.131 -7.766 1.00 82.50 114 PHE A CA 1
ATOM 909 C C . PHE A 1 114 ? -11.809 1.182 -6.993 1.00 82.50 114 PHE A C 1
ATOM 911 O O . PHE A 1 114 ? -12.642 0.826 -6.157 1.00 82.50 114 PHE A O 1
ATOM 918 N N . SER A 1 115 ? -11.640 2.478 -7.290 1.00 73.00 115 SER A N 1
ATOM 919 C CA . SER A 1 115 ? -12.551 3.507 -6.776 1.00 73.00 115 SER A CA 1
ATOM 920 C C . SER A 1 115 ? -13.953 3.370 -7.368 1.00 73.00 115 SER A C 1
ATOM 922 O O . SER A 1 115 ? -14.159 3.064 -8.548 1.00 73.00 115 SER A O 1
ATOM 924 N N . GLU A 1 116 ? -14.952 3.683 -6.543 1.00 63.22 116 GLU A N 1
ATOM 925 C CA . GLU A 1 116 ? -16.364 3.650 -6.931 1.00 63.22 116 GLU A CA 1
ATOM 926 C C . GLU A 1 116 ? -16.675 4.534 -8.147 1.00 63.22 116 GLU A C 1
ATOM 928 O O . GLU A 1 116 ? -17.597 4.228 -8.899 1.00 63.22 116 GLU A O 1
ATOM 933 N N . LEU A 1 117 ? -15.894 5.596 -8.382 1.00 59.31 117 LEU A N 1
ATOM 934 C CA . LEU A 1 117 ? -16.053 6.486 -9.534 1.00 59.31 117 LEU A CA 1
ATOM 935 C C . LEU A 1 117 ? -15.812 5.765 -10.863 1.00 59.31 117 LEU A C 1
ATOM 937 O O . LEU A 1 117 ? -16.611 5.914 -11.790 1.00 59.31 117 LEU A O 1
ATOM 941 N N . LEU A 1 118 ? -14.756 4.957 -10.958 1.00 57.56 118 LEU A N 1
ATOM 942 C CA . LEU A 1 118 ? -14.413 4.252 -12.193 1.00 57.56 118 LEU A CA 1
ATOM 943 C C . LEU A 1 118 ? -15.370 3.073 -12.435 1.00 57.56 118 LEU A C 1
ATOM 945 O O . LEU A 1 118 ? -15.831 2.843 -13.557 1.00 57.56 118 LEU A O 1
ATOM 949 N N . VAL A 1 119 ? -15.788 2.400 -11.361 1.00 60.19 119 VAL A N 1
ATOM 950 C CA . VAL A 1 119 ? -16.827 1.358 -11.398 1.00 60.19 119 VAL A CA 1
ATOM 951 C C . VAL A 1 119 ? -18.195 1.934 -11.790 1.00 60.19 119 VAL A C 1
ATOM 953 O O . VAL A 1 119 ? -18.932 1.324 -12.564 1.00 60.19 119 VAL A O 1
ATOM 956 N N . ALA A 1 120 ? -18.564 3.114 -11.289 1.00 60.19 120 ALA A N 1
ATOM 957 C CA . ALA A 1 120 ? -19.808 3.784 -11.661 1.00 60.19 120 ALA A CA 1
ATOM 958 C C . ALA A 1 120 ? -19.781 4.262 -13.120 1.00 60.19 120 ALA A C 1
ATOM 960 O O . ALA A 1 120 ? -20.772 4.093 -13.834 1.00 60.19 120 ALA A O 1
ATOM 961 N N . TYR A 1 121 ? -18.648 4.801 -13.580 1.00 61.12 121 TYR A N 1
ATOM 962 C CA . TYR A 1 121 ? -18.460 5.210 -14.970 1.00 61.12 121 TYR A CA 1
ATOM 963 C C . TYR A 1 121 ? -18.582 4.019 -15.928 1.00 61.12 121 TYR A C 1
ATOM 965 O O . TYR A 1 121 ? -19.416 4.045 -16.832 1.00 61.12 121 TYR A O 1
ATOM 973 N N . THR A 1 122 ? -17.856 2.927 -15.687 1.00 58.44 122 THR A N 1
ATOM 974 C CA . THR A 1 122 ? -17.937 1.712 -16.520 1.00 58.44 122 THR A CA 1
ATOM 975 C C . THR A 1 122 ? -19.338 1.094 -16.519 1.00 58.44 122 THR A C 1
ATOM 977 O O . THR A 1 122 ? -19.873 0.793 -17.585 1.00 58.44 122 THR A O 1
ATOM 980 N N . LYS A 1 123 ? -20.013 1.013 -15.364 1.00 60.00 123 LYS A N 1
ATOM 981 C CA . LYS A 1 123 ? -21.426 0.589 -15.287 1.00 60.00 123 LYS A CA 1
ATOM 982 C C . LYS A 1 123 ? -22.369 1.514 -16.064 1.00 60.00 123 LYS A C 1
ATOM 984 O O . LYS A 1 123 ? -23.357 1.040 -16.622 1.00 60.00 123 LYS A O 1
ATOM 989 N N . SER A 1 124 ? -22.086 2.818 -16.108 1.00 62.72 124 SER A N 1
ATOM 990 C CA . SER A 1 124 ? -22.886 3.780 -16.876 1.00 62.72 124 SER A CA 1
ATOM 991 C C . SER A 1 124 ? -22.692 3.641 -18.390 1.00 62.72 124 SER A C 1
ATOM 993 O O . SER A 1 124 ? -23.642 3.850 -19.139 1.00 62.72 124 SER A O 1
ATOM 995 N N . LEU A 1 125 ? -21.498 3.231 -18.834 1.00 67.38 125 LEU A N 1
ATOM 996 C CA . LEU A 1 125 ? -21.194 2.983 -20.245 1.00 67.38 125 LEU A CA 1
ATOM 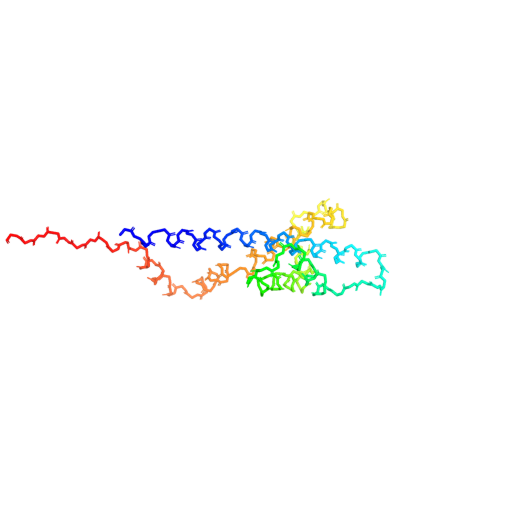997 C C . LEU A 1 125 ? -21.782 1.660 -20.746 1.00 67.38 125 LEU A C 1
ATOM 999 O O . LEU A 1 125 ? -22.268 1.595 -21.870 1.00 67.38 125 LEU A O 1
ATOM 1003 N N . VAL A 1 126 ? -21.791 0.623 -19.903 1.00 70.56 126 VAL A N 1
ATOM 1004 C CA . VAL A 1 126 ? -22.385 -0.685 -20.234 1.00 70.56 126 VAL A CA 1
ATOM 1005 C C . VAL A 1 126 ? -23.922 -0.629 -20.257 1.00 70.56 126 VAL A C 1
ATOM 1007 O O . VAL A 1 126 ? -24.559 -1.459 -20.899 1.00 70.56 126 VAL A O 1
ATOM 1010 N N . ASN A 1 127 ? -24.545 0.367 -19.615 1.00 53.03 127 ASN A N 1
ATOM 1011 C CA . ASN A 1 127 ? -25.997 0.561 -19.643 1.00 53.03 127 ASN A CA 1
ATOM 1012 C C . ASN A 1 127 ? -26.372 2.012 -20.035 1.00 53.03 127 ASN A C 1
ATOM 1014 O O . ASN A 1 127 ? -26.779 2.813 -19.180 1.00 53.03 127 ASN A O 1
ATOM 1018 N N . PRO A 1 128 ? -26.247 2.371 -21.332 1.00 54.78 128 PRO A N 1
ATOM 1019 C CA . PRO A 1 128 ? -26.352 3.753 -21.820 1.00 54.78 128 PRO A CA 1
ATOM 1020 C C . PRO A 1 128 ? -27.720 4.411 -21.564 1.00 54.78 128 PRO A C 1
ATOM 1022 O O . PRO A 1 128 ? -27.836 5.639 -21.556 1.00 54.78 128 PRO A O 1
ATOM 1025 N N . GLY A 1 129 ? -28.762 3.623 -21.273 1.00 56.97 129 GLY A N 1
ATOM 1026 C CA . GLY A 1 129 ? -30.100 4.120 -20.938 1.00 56.97 129 GLY A CA 1
ATOM 1027 C C . GLY A 1 129 ? -30.191 4.892 -19.614 1.00 56.97 129 GLY A C 1
ATOM 1028 O O . GLY A 1 129 ? -31.159 5.625 -19.402 1.00 56.97 129 GLY A O 1
ATOM 1029 N N . ARG A 1 130 ? -29.192 4.787 -18.723 1.00 53.03 130 ARG A N 1
ATOM 1030 C CA . ARG A 1 130 ? -29.240 5.392 -17.376 1.00 53.03 130 ARG A CA 1
ATOM 1031 C C . ARG A 1 130 ? -28.620 6.793 -17.282 1.00 53.03 130 ARG A C 1
ATOM 1033 O O . ARG A 1 130 ? -28.820 7.479 -16.278 1.00 53.03 130 ARG A O 1
ATOM 1040 N N . MET A 1 131 ? -27.947 7.270 -18.336 1.00 48.12 131 MET A N 1
ATOM 1041 C CA . MET A 1 131 ?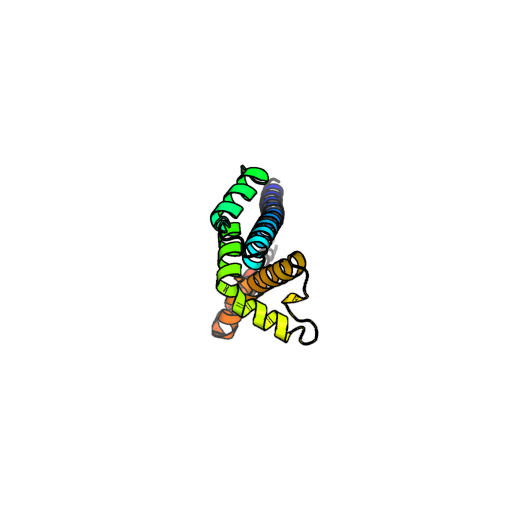 -27.284 8.587 -18.367 1.00 48.12 131 MET A CA 1
ATOM 1042 C C . MET A 1 131 ? -28.267 9.762 -18.162 1.00 48.12 131 MET A C 1
ATOM 1044 O O . MET A 1 131 ? -27.898 10.818 -17.644 1.00 48.12 131 MET A O 1
ATOM 1048 N N . LYS A 1 132 ? -29.554 9.561 -18.483 1.00 50.41 132 LYS A N 1
ATOM 1049 C CA . LYS A 1 132 ? -30.614 10.575 -18.335 1.00 50.41 132 LYS A CA 1
ATOM 1050 C C . LYS A 1 132 ? -30.899 10.961 -16.874 1.00 50.41 132 LYS A C 1
ATOM 1052 O O . LYS A 1 132 ? -31.413 12.049 -16.625 1.00 50.41 132 LYS A O 1
ATOM 1057 N N . TYR A 1 133 ? -30.544 10.116 -15.903 1.00 50.25 133 TYR A N 1
ATOM 1058 C CA . TYR A 1 133 ? -30.804 10.383 -14.483 1.00 50.25 133 TYR A CA 1
ATOM 1059 C C . TYR A 1 133 ? -29.721 11.246 -13.823 1.00 50.25 133 TYR A C 1
ATOM 1061 O O . TYR A 1 133 ? -30.033 12.047 -12.944 1.00 50.25 133 TYR A O 1
ATOM 1069 N N . LEU A 1 134 ? -28.469 11.166 -14.287 1.00 50.31 134 LEU A N 1
ATOM 1070 C CA . LEU A 1 134 ? -27.355 11.928 -13.707 1.00 50.31 134 LEU A CA 1
ATOM 1071 C C . LEU A 1 134 ? -27.351 13.404 -14.135 1.00 50.31 134 LEU A C 1
ATOM 1073 O O . LEU A 1 134 ? -26.900 14.261 -13.378 1.00 50.31 134 LEU A O 1
ATOM 1077 N N . GLN A 1 135 ? -27.931 13.738 -15.293 1.00 47.28 135 GLN A N 1
ATOM 1078 C CA . GLN A 1 135 ? -28.091 15.136 -15.716 1.00 47.28 135 GLN A CA 1
ATOM 1079 C C . GLN A 1 135 ? -29.182 15.888 -14.930 1.00 47.28 135 GLN A C 1
ATOM 1081 O O . GLN A 1 135 ? -29.147 17.115 -14.846 1.00 47.28 135 GLN A O 1
ATOM 1086 N N . ARG A 1 136 ? -30.133 15.181 -14.301 1.00 42.50 136 ARG A N 1
ATOM 1087 C CA . ARG A 1 136 ? -31.237 15.806 -13.549 1.00 42.50 136 ARG A CA 1
ATOM 1088 C C . ARG A 1 136 ? -30.840 16.226 -12.128 1.00 42.50 136 ARG A C 1
ATOM 1090 O O . ARG A 1 136 ? -31.452 17.137 -11.583 1.00 42.50 136 ARG A O 1
ATOM 1097 N N . ALA A 1 137 ? -29.778 15.638 -11.573 1.00 44.19 137 ALA A N 1
ATOM 1098 C CA . ALA A 1 137 ? -29.237 15.980 -10.254 1.00 44.19 137 ALA A CA 1
ATOM 1099 C C . ALA A 1 137 ? -28.380 17.267 -10.235 1.00 44.19 137 ALA A C 1
ATOM 1101 O O . ALA A 1 137 ? -27.948 17.696 -9.170 1.00 44.19 137 ALA A O 1
ATOM 1102 N N . LYS A 1 138 ? -28.139 17.901 -11.396 1.00 45.34 138 LYS A N 1
ATOM 1103 C CA . LYS A 1 138 ? -27.349 19.141 -11.531 1.00 45.34 138 LYS A CA 1
ATOM 1104 C C . LYS A 1 138 ? -28.171 20.406 -11.823 1.00 45.34 138 LYS A C 1
ATOM 1106 O O . LYS A 1 138 ? -27.580 21.440 -12.123 1.00 45.34 138 LYS A O 1
ATOM 1111 N N . LYS A 1 139 ? -29.507 20.379 -11.728 1.00 36.66 139 LYS A N 1
ATOM 1112 C CA . LYS A 1 139 ? -30.296 21.624 -11.785 1.00 36.66 139 LYS A CA 1
ATOM 1113 C C . LYS A 1 139 ? -30.404 22.243 -10.384 1.00 36.66 139 LYS A C 1
ATOM 1115 O O . LYS A 1 139 ? -31.026 21.621 -9.524 1.00 36.66 139 LYS A O 1
ATOM 1120 N N . PRO A 1 140 ? -29.845 23.442 -10.133 1.00 37.28 140 PRO A N 1
ATOM 1121 C CA . PRO A 1 140 ? -30.128 24.168 -8.903 1.00 37.28 140 PRO A CA 1
ATOM 1122 C C . PRO A 1 140 ? -31.623 24.499 -8.848 1.00 37.28 140 PRO A C 1
ATOM 1124 O O . PRO A 1 140 ? -32.208 24.974 -9.824 1.00 37.28 140 PRO A O 1
ATOM 1127 N N . ALA A 1 141 ? -32.245 24.231 -7.703 1.00 48.84 141 ALA A N 1
ATOM 1128 C CA . ALA A 1 141 ? -33.627 24.585 -7.411 1.00 48.84 141 ALA A CA 1
ATOM 1129 C C . ALA A 1 141 ? -33.755 26.102 -7.192 1.00 48.84 141 ALA A C 1
ATOM 1131 O O . ALA A 1 141 ? -33.995 26.543 -6.082 1.00 48.84 141 ALA A O 1
ATOM 1132 N N . HIS A 1 142 ? -33.560 26.908 -8.233 1.00 43.91 142 HIS A N 1
ATOM 1133 C CA . HIS A 1 142 ? -33.933 28.323 -8.239 1.00 43.91 142 HIS A CA 1
ATOM 1134 C C . HIS A 1 142 ? -34.303 28.750 -9.661 1.00 43.91 142 HIS A C 1
ATOM 1136 O O . HIS A 1 142 ? -33.561 29.428 -10.361 1.00 43.91 142 HIS A O 1
ATOM 1142 N N . SER A 1 143 ? -35.489 28.327 -10.089 1.00 48.03 143 SER A N 1
ATOM 1143 C CA . SER A 1 143 ? -36.231 28.990 -11.160 1.00 48.03 143 SER A CA 1
ATOM 1144 C C . SER A 1 143 ? -37.728 28.744 -10.951 1.00 48.03 143 SER A C 1
ATOM 1146 O O . SER A 1 143 ? -38.354 27.973 -11.675 1.00 48.03 143 SER A O 1
ATOM 1148 N N . LEU A 1 144 ? -38.292 29.361 -9.912 1.00 40.59 144 LEU A N 1
ATOM 1149 C CA . LEU A 1 144 ? -39.730 29.606 -9.821 1.00 40.59 144 LEU A CA 1
ATOM 1150 C C . LEU A 1 144 ? -39.916 31.117 -9.893 1.00 40.59 144 LEU A C 1
ATOM 1152 O O . LEU A 1 144 ? -39.457 31.874 -9.043 1.00 40.59 144 LEU A O 1
ATOM 1156 N N . SER A 1 145 ? -40.481 31.509 -11.025 1.00 39.75 145 SER A N 1
ATOM 1157 C CA . SER A 1 145 ? -40.750 32.860 -11.477 1.00 39.75 145 SER A CA 1
ATOM 1158 C C . SER A 1 145 ? -41.588 33.640 -10.472 1.00 39.75 145 SER A C 1
ATOM 1160 O O . SER A 1 145 ? -42.689 33.222 -10.117 1.00 39.75 145 SER A O 1
ATOM 1162 N N . TYR A 1 146 ? -41.111 34.826 -10.112 1.00 39.69 146 TYR A N 1
ATOM 1163 C CA . TYR A 1 146 ? -41.949 35.889 -9.582 1.00 39.69 146 TYR A CA 1
ATOM 1164 C C . TYR A 1 146 ? -42.789 36.446 -10.740 1.00 39.69 146 TYR A C 1
ATOM 1166 O O . TYR A 1 146 ? -42.262 37.148 -11.602 1.00 39.69 146 TYR A O 1
ATOM 1174 N N . ARG A 1 147 ? -44.076 36.088 -10.809 1.00 40.78 147 ARG A N 1
ATOM 1175 C CA . ARG A 1 147 ? -45.068 36.832 -11.600 1.00 40.78 147 ARG A CA 1
ATOM 1176 C C . ARG A 1 147 ? -46.485 36.558 -11.098 1.00 40.78 147 ARG A C 1
ATOM 1178 O O . ARG A 1 147 ? -47.177 35.708 -11.641 1.00 40.78 147 ARG A O 1
ATOM 1185 N N . MET A 1 148 ? -46.900 37.300 -10.078 1.00 36.19 148 MET A N 1
ATOM 1186 C CA . MET A 1 148 ? -48.303 37.660 -9.864 1.00 36.19 148 MET A CA 1
ATOM 1187 C C . MET A 1 148 ? -48.331 39.118 -9.393 1.00 36.19 148 MET A C 1
ATOM 1189 O O . MET A 1 148 ? -47.862 39.435 -8.300 1.00 36.19 148 MET A O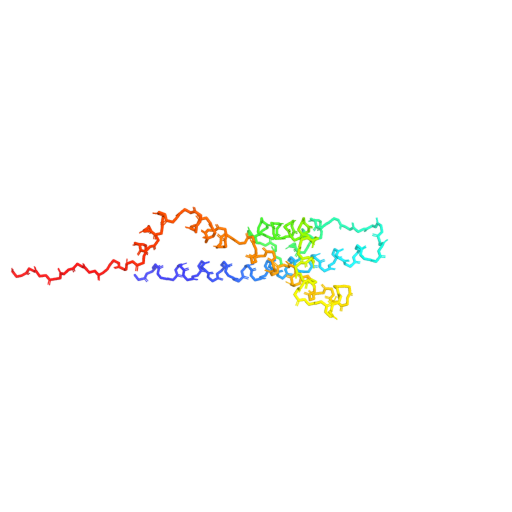 1
ATOM 1193 N N . SER A 1 149 ? -48.788 39.995 -10.286 1.00 44.53 149 SER A N 1
ATOM 1194 C CA . SER A 1 149 ? -49.672 41.105 -9.927 1.00 44.53 149 SER A CA 1
ATOM 1195 C C . SER A 1 149 ? -51.098 40.593 -10.063 1.00 44.53 149 SER A C 1
ATOM 1197 O O . SER A 1 149 ? -51.293 39.715 -10.938 1.00 44.53 149 SER A O 1
#

Secondary structure (DSSP, 8-state):
--SHHHHHHHHHHHHHHHHHHHHHHHHHHHHHHHHHHTT-TTPPPHHHHHHHHHHHH-TT-TTHHHHHHHHHHHHHTHHHHHHHHHHH-TTS-GGGS-HHHHHHHHHHHHHHHHSHHHHHHHHHHHSGGGHHHHTGGG--S--------